Protein AF-A0AA39Q0H0-F1 (afdb_monomer_lite)

pLDDT: mean 86.19, std 15.98, range [40.66, 98.62]

Structure (mmCIF, N/CA/C/O backbone):
data_AF-A0AA39Q0H0-F1
#
_entry.id   AF-A0AA39Q0H0-F1
#
loop_
_atom_site.group_PDB
_atom_site.id
_atom_site.type_symbol
_atom_site.label_atom_id
_atom_site.label_alt_id
_atom_site.label_comp_id
_atom_site.label_asym_id
_atom_site.label_entity_id
_atom_site.label_seq_id
_atom_site.pdbx_PDB_ins_code
_atom_site.Cartn_x
_atom_site.Cartn_y
_atom_site.Cartn_z
_atom_site.occupancy
_atom_site.B_iso_or_equiv
_atom_site.auth_seq_id
_atom_site.auth_comp_id
_atom_site.auth_asym_id
_atom_site.auth_atom_id
_atom_site.pdbx_PDB_model_num
ATOM 1 N N . MET A 1 1 ? 16.533 -7.176 -14.828 1.00 62.22 1 MET A N 1
ATOM 2 C CA . MET A 1 1 ? 17.020 -6.666 -13.524 1.00 62.22 1 MET A CA 1
ATOM 3 C C . MET A 1 1 ? 16.232 -5.417 -13.156 1.00 62.22 1 MET A C 1
ATOM 5 O O . MET A 1 1 ? 15.773 -4.738 -14.069 1.00 62.22 1 MET A O 1
ATOM 9 N N . ALA A 1 2 ? 16.048 -5.159 -11.862 1.00 78.50 2 ALA A N 1
ATOM 10 C CA . ALA A 1 2 ? 15.460 -3.936 -11.305 1.00 78.50 2 ALA A CA 1
ATOM 11 C C . ALA A 1 2 ? 16.463 -3.295 -10.329 1.00 78.50 2 ALA A C 1
ATOM 13 O O . ALA A 1 2 ? 17.384 -3.982 -9.886 1.00 78.50 2 ALA A O 1
ATOM 14 N N . SER A 1 3 ? 16.274 -2.017 -9.999 1.00 83.56 3 SER A N 1
ATOM 15 C CA . SER A 1 3 ? 17.050 -1.292 -8.983 1.00 83.56 3 SER A CA 1
ATOM 16 C C . SER A 1 3 ? 16.144 -0.981 -7.787 1.00 83.56 3 SER A C 1
ATOM 18 O O . SER A 1 3 ? 15.563 0.097 -7.749 1.00 83.56 3 SER A O 1
ATOM 20 N N . PRO A 1 4 ? 15.948 -1.935 -6.859 1.00 84.12 4 PRO A N 1
ATOM 21 C CA . PRO A 1 4 ? 14.985 -1.803 -5.760 1.00 84.12 4 PRO A CA 1
ATOM 22 C C . PRO A 1 4 ? 15.381 -0.742 -4.723 1.00 84.12 4 PRO A C 1
ATOM 24 O O . PRO A 1 4 ? 14.547 -0.328 -3.927 1.00 84.12 4 PRO A O 1
ATOM 27 N N . ASP A 1 5 ? 16.638 -0.303 -4.748 1.00 88.12 5 ASP A N 1
ATOM 28 C CA . ASP A 1 5 ? 17.220 0.700 -3.861 1.00 88.12 5 ASP A CA 1
ATOM 29 C C . ASP A 1 5 ? 17.106 2.136 -4.403 1.00 88.12 5 ASP A C 1
ATOM 31 O O . ASP A 1 5 ? 17.548 3.081 -3.753 1.00 88.12 5 ASP A O 1
ATOM 35 N N . ILE A 1 6 ? 16.532 2.308 -5.598 1.00 89.12 6 ILE A N 1
ATOM 36 C CA . ILE A 1 6 ? 16.287 3.610 -6.217 1.00 89.12 6 ILE A CA 1
ATOM 37 C C . ILE A 1 6 ? 14.790 3.752 -6.441 1.00 89.12 6 ILE A C 1
ATOM 39 O O . ILE A 1 6 ? 14.167 2.954 -7.138 1.00 89.12 6 ILE A O 1
ATOM 43 N N . GLU A 1 7 ? 14.221 4.794 -5.853 1.00 91.06 7 GLU A N 1
ATOM 44 C CA . GLU A 1 7 ? 12.781 5.006 -5.825 1.00 91.06 7 GLU A CA 1
ATOM 45 C C . GLU A 1 7 ? 12.423 6.371 -6.411 1.00 91.06 7 GLU A C 1
ATOM 47 O O . GLU A 1 7 ? 13.227 7.305 -6.444 1.00 91.06 7 GLU A O 1
ATOM 52 N N . GLY A 1 8 ? 11.198 6.479 -6.913 1.00 91.62 8 GLY A N 1
ATOM 53 C CA . GLY A 1 8 ? 10.675 7.702 -7.495 1.00 91.62 8 GLY A CA 1
ATOM 54 C C . GLY A 1 8 ? 9.236 7.529 -7.951 1.00 91.62 8 GLY A C 1
ATOM 55 O O . GLY A 1 8 ? 8.644 6.458 -7.826 1.00 91.62 8 GLY A O 1
ATOM 56 N N . THR A 1 9 ? 8.673 8.599 -8.496 1.00 91.81 9 THR A N 1
ATOM 57 C CA . THR A 1 9 ? 7.249 8.659 -8.831 1.00 91.81 9 THR A CA 1
ATOM 58 C C . THR A 1 9 ? 7.046 8.529 -10.334 1.00 91.81 9 THR A C 1
ATOM 60 O O . THR A 1 9 ? 7.729 9.180 -11.126 1.00 91.81 9 THR A O 1
ATOM 63 N N . GLY A 1 10 ? 6.075 7.709 -10.733 1.00 91.75 10 GLY A N 1
ATOM 64 C CA . GLY A 1 10 ? 5.564 7.725 -12.100 1.00 91.75 10 GLY A CA 1
ATOM 65 C C . GLY A 1 10 ? 4.790 9.017 -12.366 1.00 91.75 10 GLY A C 1
ATOM 66 O O . GLY A 1 10 ? 3.953 9.408 -11.560 1.00 91.75 10 GLY A O 1
ATOM 67 N N . GLY A 1 11 ? 5.069 9.687 -13.480 1.00 94.56 11 GLY A N 1
ATOM 68 C CA . GLY A 1 11 ? 4.439 10.953 -13.843 1.00 94.56 11 GLY A CA 1
ATOM 69 C C . GLY A 1 11 ? 2.995 10.763 -14.296 1.00 94.56 11 GLY A C 1
ATOM 70 O O . GLY A 1 11 ? 2.060 11.181 -13.619 1.00 94.56 11 GLY A O 1
ATOM 71 N N . PHE A 1 12 ? 2.802 10.142 -15.457 1.00 94.44 12 PHE A N 1
ATOM 72 C CA . PHE A 1 12 ? 1.475 9.954 -16.040 1.00 94.44 12 PHE A CA 1
ATOM 73 C C . PHE A 1 12 ? 1.414 8.711 -16.925 1.00 94.44 12 PHE A C 1
ATOM 75 O O . PHE A 1 12 ? 2.426 8.228 -17.435 1.00 94.44 12 PHE A O 1
ATOM 82 N N . PHE A 1 13 ? 0.200 8.196 -17.108 1.00 93.94 13 PHE A N 1
ATOM 83 C CA . PHE A 1 13 ? -0.061 7.061 -17.981 1.00 93.94 13 PHE A CA 1
ATOM 84 C C . PHE A 1 13 ? -0.512 7.515 -19.370 1.00 93.94 13 PHE A C 1
ATOM 86 O O . PHE A 1 13 ? -1.239 8.496 -19.516 1.00 93.94 13 PHE A O 1
ATOM 93 N N . MET A 1 14 ? -0.122 6.760 -20.392 1.00 94.00 14 MET A N 1
ATOM 94 C CA . MET A 1 14 ? -0.534 6.960 -21.780 1.00 94.00 14 MET A CA 1
ATOM 95 C C . MET A 1 14 ? -0.906 5.626 -22.416 1.00 94.00 14 MET A C 1
ATOM 97 O O . MET A 1 14 ? -0.287 4.602 -22.135 1.00 94.00 14 MET A O 1
ATOM 101 N N . THR A 1 15 ? -1.863 5.625 -23.336 1.00 92.38 15 THR A N 1
ATOM 102 C CA . THR A 1 15 ? -2.096 4.470 -24.205 1.00 92.38 15 THR A CA 1
ATOM 103 C C . THR A 1 15 ? -1.281 4.613 -25.482 1.00 92.38 15 THR A C 1
ATOM 105 O O . THR A 1 15 ? -1.158 5.692 -26.064 1.00 92.38 15 THR A O 1
ATOM 108 N N . LYS A 1 16 ? -0.707 3.505 -25.949 1.00 83.88 16 LYS A N 1
ATOM 109 C CA . LYS A 1 16 ? -0.137 3.462 -27.294 1.00 83.88 16 LYS A CA 1
ATOM 110 C C . LYS A 1 16 ? -1.314 3.434 -28.272 1.00 83.88 16 LYS A C 1
ATOM 112 O O . LYS A 1 16 ? -1.981 2.409 -28.346 1.00 83.88 16 LYS A O 1
ATOM 117 N N . GLY A 1 17 ? -1.573 4.556 -28.947 1.00 87.25 17 GLY A N 1
ATOM 118 C CA . GLY A 1 17 ? -2.726 4.752 -29.838 1.00 87.25 17 GLY A CA 1
ATOM 119 C C . GLY A 1 17 ? -2.894 3.697 -30.946 1.00 87.25 17 GLY A C 1
ATOM 120 O O . GLY A 1 17 ? -2.042 2.827 -31.146 1.00 87.25 17 GLY A O 1
ATOM 121 N N . GLY A 1 18 ? -4.006 3.793 -31.681 1.00 85.81 18 GLY A N 1
ATOM 122 C CA . GLY A 1 18 ? -4.488 2.737 -32.583 1.00 85.81 18 GLY A CA 1
ATOM 123 C C . GLY A 1 18 ? -5.196 1.618 -31.809 1.00 85.81 18 GLY A C 1
ATOM 124 O O . GLY A 1 18 ? -5.692 1.849 -30.710 1.00 85.81 18 GLY A O 1
ATOM 125 N N . ASP A 1 19 ? -5.186 0.392 -32.335 1.00 87.69 19 ASP A N 1
ATOM 126 C CA . ASP A 1 19 ? -5.847 -0.771 -31.704 1.00 87.69 19 ASP A CA 1
ATOM 127 C C . ASP A 1 19 ? -5.040 -1.397 -30.547 1.00 87.69 19 ASP A C 1
ATOM 129 O O . ASP A 1 19 ? -5.367 -2.463 -30.014 1.00 87.69 19 ASP A O 1
ATOM 133 N N . SER A 1 20 ? -3.932 -0.766 -30.156 1.00 84.19 20 SER A N 1
ATOM 134 C CA . SER A 1 20 ? -3.027 -1.291 -29.142 1.00 84.19 20 SER A CA 1
ATOM 135 C C . SER A 1 20 ? -3.576 -1.067 -27.731 1.00 84.19 20 SER A C 1
ATOM 137 O O . SER A 1 20 ? -3.721 0.055 -27.261 1.00 84.19 20 SER A O 1
ATOM 139 N N . LYS A 1 21 ? -3.740 -2.158 -26.977 1.00 86.88 21 LYS A N 1
ATOM 140 C CA . LYS A 1 21 ? -4.114 -2.127 -25.550 1.00 86.88 21 LYS A CA 1
ATOM 141 C C . LYS A 1 21 ? -2.931 -1.857 -24.604 1.00 86.88 21 LYS A C 1
ATOM 143 O O . LYS A 1 21 ? -3.030 -2.110 -23.407 1.00 86.88 21 LYS A O 1
ATOM 148 N N . LYS A 1 22 ? -1.779 -1.416 -25.124 1.00 88.69 22 LYS A N 1
ATOM 149 C CA . LYS A 1 22 ? -0.573 -1.188 -24.311 1.00 88.69 22 LYS A CA 1
ATOM 150 C C . LYS A 1 22 ? -0.677 0.128 -23.540 1.00 88.69 22 LYS A C 1
ATOM 152 O O . LYS A 1 22 ? -0.836 1.186 -24.148 1.00 88.69 22 LYS A O 1
ATOM 157 N N . LEU A 1 23 ? -0.512 0.034 -22.223 1.00 93.25 23 LEU A N 1
ATOM 158 C CA . LEU A 1 23 ? -0.368 1.159 -21.305 1.00 93.25 23 LEU A CA 1
ATOM 159 C C . LEU A 1 23 ? 1.122 1.461 -21.095 1.00 93.25 23 LEU A C 1
ATOM 161 O O . LEU A 1 23 ? 1.924 0.546 -20.907 1.00 93.25 23 LEU A O 1
ATOM 165 N N . LEU A 1 24 ? 1.487 2.735 -21.148 1.00 94.19 24 LEU A N 1
ATOM 166 C CA . LEU A 1 24 ? 2.822 3.255 -20.884 1.00 94.19 24 LEU A CA 1
ATOM 167 C C . LEU A 1 24 ? 2.758 4.142 -19.643 1.00 94.19 24 LEU A C 1
ATOM 169 O O . LEU A 1 24 ? 1.784 4.868 -19.465 1.00 94.19 24 LEU A O 1
ATOM 173 N N . LEU A 1 25 ? 3.793 4.081 -18.812 1.00 95.12 25 LEU A N 1
ATOM 174 C CA . LEU A 1 25 ? 4.002 4.978 -17.681 1.00 95.12 25 LEU A CA 1
ATOM 175 C C . LEU A 1 25 ? 5.229 5.835 -17.979 1.00 95.12 25 LEU A C 1
ATOM 177 O O . LEU A 1 25 ? 6.307 5.287 -18.214 1.00 95.12 25 LEU A O 1
ATOM 181 N N . ASP A 1 26 ? 5.061 7.152 -17.959 1.00 94.94 26 ASP A N 1
ATOM 182 C CA . ASP A 1 26 ? 6.183 8.082 -17.979 1.00 94.94 26 ASP A CA 1
ATOM 183 C C . ASP A 1 26 ? 6.809 8.172 -16.582 1.00 94.94 26 ASP A C 1
ATOM 185 O O . ASP A 1 26 ? 6.106 8.225 -15.572 1.00 94.94 26 ASP A O 1
ATOM 189 N N . THR A 1 27 ? 8.135 8.148 -16.507 1.00 94.19 27 THR A N 1
ATOM 190 C CA . THR A 1 27 ? 8.885 8.314 -15.258 1.00 94.19 27 THR A CA 1
ATOM 191 C C . THR A 1 27 ? 10.233 8.953 -15.555 1.00 94.19 27 THR A C 1
ATOM 193 O O . THR A 1 27 ? 10.767 8.847 -16.664 1.00 94.19 27 THR A O 1
ATOM 196 N N . ALA A 1 28 ? 10.815 9.611 -14.558 1.00 92.31 28 ALA A N 1
ATOM 197 C CA . ALA A 1 28 ? 12.121 10.220 -14.712 1.00 92.31 28 ALA A CA 1
ATOM 198 C C . ALA A 1 28 ? 13.200 9.150 -14.938 1.00 92.31 28 ALA A C 1
ATOM 200 O O . ALA A 1 28 ? 13.318 8.181 -14.189 1.00 92.31 28 ALA A O 1
ATOM 201 N N . ARG A 1 29 ? 14.064 9.365 -15.940 1.00 91.31 29 ARG A N 1
ATOM 202 C CA . ARG A 1 29 ? 15.142 8.423 -16.284 1.00 91.31 29 ARG A CA 1
ATOM 203 C C . ARG A 1 29 ? 15.992 8.028 -15.080 1.00 91.31 29 ARG A C 1
ATOM 205 O O . ARG A 1 29 ? 16.337 6.861 -14.964 1.00 91.31 29 ARG A O 1
ATOM 212 N N . HIS A 1 30 ? 16.362 8.981 -14.225 1.00 89.62 30 HIS A N 1
ATOM 213 C CA . HIS A 1 30 ? 17.273 8.731 -13.103 1.00 89.62 30 HIS A CA 1
ATOM 214 C C . HIS A 1 30 ? 16.688 7.785 -12.044 1.00 89.62 30 HIS A C 1
ATOM 216 O O . HIS A 1 30 ? 17.456 7.185 -11.304 1.00 89.62 30 HIS A O 1
ATOM 222 N N . VAL A 1 31 ? 15.361 7.610 -12.012 1.00 88.62 31 VAL A N 1
ATOM 223 C CA . VAL A 1 31 ? 14.685 6.637 -11.139 1.00 88.62 31 VAL A CA 1
ATOM 224 C C . VAL A 1 31 ? 14.968 5.204 -11.596 1.00 88.62 31 VAL A C 1
ATOM 226 O O . VAL A 1 31 ? 15.058 4.298 -10.780 1.00 88.62 31 VAL A O 1
ATOM 229 N N . VAL A 1 32 ? 15.148 4.985 -12.902 1.00 89.75 32 VAL A N 1
ATOM 230 C CA . VAL A 1 32 ? 15.348 3.640 -13.472 1.00 89.75 32 VAL A CA 1
ATOM 231 C C . VAL A 1 32 ? 16.791 3.390 -13.915 1.00 89.75 32 VAL A C 1
ATOM 233 O O . VAL A 1 32 ? 17.279 2.264 -13.897 1.00 89.75 32 VAL A O 1
ATOM 236 N N . PHE A 1 33 ? 17.489 4.449 -14.307 1.00 90.00 33 PHE A N 1
ATOM 237 C CA . PHE A 1 33 ? 18.881 4.446 -14.730 1.00 90.00 33 PHE A CA 1
ATOM 238 C C . PHE A 1 33 ? 19.641 5.530 -13.955 1.00 90.00 33 PHE A C 1
ATOM 240 O O . PHE A 1 33 ? 19.813 6.647 -14.471 1.00 90.00 33 PHE A O 1
ATOM 247 N N . PRO A 1 34 ? 20.082 5.215 -12.727 1.00 85.06 34 PRO A N 1
ATOM 248 C CA . PRO A 1 34 ? 20.785 6.149 -11.856 1.00 85.06 34 PRO A CA 1
ATOM 249 C C . PRO A 1 34 ? 22.048 6.689 -12.523 1.00 85.06 34 PRO A C 1
ATOM 251 O O . PRO A 1 34 ? 22.751 5.970 -13.238 1.00 85.06 34 PRO A O 1
ATOM 254 N N . THR A 1 35 ? 22.329 7.972 -12.309 1.00 80.75 35 THR A N 1
ATOM 255 C CA . THR A 1 35 ? 23.427 8.689 -12.977 1.00 80.75 35 THR A CA 1
ATOM 256 C C . THR A 1 35 ? 24.815 8.212 -12.553 1.00 80.75 35 THR A C 1
ATOM 258 O O . THR A 1 35 ? 25.775 8.403 -13.290 1.00 80.75 35 THR A O 1
ATOM 261 N N . ASP A 1 36 ? 24.920 7.597 -11.381 1.00 80.69 36 ASP A N 1
ATOM 262 C CA . ASP A 1 36 ? 26.139 7.058 -10.777 1.00 80.69 36 ASP A CA 1
ATOM 263 C C . ASP A 1 36 ? 26.363 5.565 -11.077 1.00 80.69 36 ASP A C 1
ATOM 265 O O . ASP A 1 36 ? 27.469 5.062 -10.889 1.00 80.69 36 ASP A O 1
ATOM 269 N N . LYS A 1 37 ? 25.345 4.853 -11.583 1.00 76.69 37 LYS A N 1
ATOM 270 C CA . LYS A 1 37 ? 25.384 3.392 -11.787 1.00 76.69 37 LYS A CA 1
ATOM 271 C C . LYS A 1 37 ? 25.567 2.947 -13.239 1.00 76.69 37 LYS A C 1
ATOM 273 O O . LYS A 1 37 ? 25.555 1.747 -13.514 1.00 76.69 37 LYS A O 1
ATOM 278 N N . GLY A 1 38 ? 25.742 3.865 -14.189 1.00 75.06 38 GLY A N 1
ATOM 279 C CA . GLY A 1 38 ? 25.972 3.473 -15.578 1.00 75.06 38 GLY A CA 1
ATOM 280 C C . GLY A 1 38 ? 26.107 4.621 -16.572 1.00 75.06 38 GLY A C 1
ATOM 281 O O . GLY A 1 38 ? 25.893 5.787 -16.239 1.00 75.06 38 GLY A O 1
ATOM 282 N N . PRO A 1 39 ? 26.459 4.302 -17.829 1.00 79.69 39 PRO A N 1
ATOM 283 C CA . PRO A 1 39 ? 26.613 5.306 -18.865 1.00 79.69 39 PRO A CA 1
ATOM 284 C C . PRO A 1 39 ? 25.259 5.935 -19.221 1.00 79.69 39 PRO A C 1
ATOM 286 O O . PRO A 1 39 ? 24.240 5.253 -19.370 1.00 79.69 39 PRO A O 1
ATOM 289 N N . ASN A 1 40 ? 25.259 7.251 -19.436 1.00 86.19 40 ASN A N 1
ATOM 290 C CA . ASN A 1 40 ? 24.098 8.003 -19.910 1.00 86.19 40 ASN A CA 1
ATOM 291 C C . ASN A 1 40 ? 23.880 7.786 -21.416 1.00 86.19 40 ASN A C 1
ATOM 293 O O . ASN A 1 40 ? 24.083 8.664 -22.251 1.00 86.19 40 ASN A O 1
ATOM 297 N N . THR A 1 41 ? 23.508 6.560 -21.755 1.00 88.31 41 THR A N 1
ATOM 298 C CA . THR A 1 41 ? 23.187 6.135 -23.114 1.00 88.31 41 THR A CA 1
ATOM 299 C C . THR A 1 41 ? 21.680 5.986 -23.271 1.00 88.31 41 THR A C 1
ATOM 301 O O . THR A 1 41 ? 20.947 5.774 -22.297 1.00 88.31 41 THR A O 1
ATOM 304 N N . MET A 1 42 ? 21.209 6.148 -24.506 1.00 90.75 42 MET A N 1
ATOM 305 C CA . MET A 1 42 ? 19.825 5.857 -24.856 1.00 90.75 42 MET A CA 1
ATOM 306 C C . MET A 1 42 ? 19.549 4.368 -24.643 1.00 90.75 42 MET A C 1
ATOM 308 O O . MET A 1 42 ? 20.332 3.520 -25.070 1.00 90.75 42 MET A O 1
ATOM 312 N N . PHE A 1 43 ? 18.415 4.064 -24.023 1.00 91.81 43 PHE A N 1
ATOM 313 C CA . PHE A 1 43 ? 17.905 2.711 -23.878 1.00 91.81 43 PHE A CA 1
ATOM 314 C C . PHE A 1 43 ? 16.636 2.549 -24.713 1.00 91.81 43 PHE A C 1
ATOM 316 O O . PHE A 1 43 ? 15.712 3.355 -24.626 1.00 91.81 43 PHE A O 1
ATOM 323 N N . GLU A 1 44 ? 16.568 1.477 -25.492 1.00 93.31 44 GLU A N 1
ATOM 324 C CA . GLU A 1 44 ? 15.371 1.075 -26.225 1.00 93.31 44 GLU A CA 1
ATOM 325 C C . GLU A 1 44 ? 15.313 -0.449 -26.258 1.00 93.31 44 GLU A C 1
ATOM 327 O O . GLU A 1 44 ? 16.268 -1.103 -26.689 1.00 93.31 44 GLU A O 1
ATOM 332 N N . ARG A 1 45 ? 14.188 -1.023 -25.823 1.00 91.06 45 ARG A N 1
ATOM 333 C CA . ARG A 1 45 ? 13.973 -2.468 -25.910 1.00 91.06 45 ARG A CA 1
ATOM 334 C C . ARG A 1 45 ? 13.480 -2.819 -27.312 1.00 91.06 45 ARG A C 1
ATOM 336 O O . ARG A 1 45 ? 12.306 -2.635 -27.624 1.00 91.06 45 ARG A O 1
ATOM 343 N N . LYS A 1 46 ? 14.375 -3.357 -28.145 1.00 88.62 46 LYS A N 1
ATOM 344 C CA . LYS A 1 46 ? 14.097 -3.606 -29.575 1.00 88.62 46 LYS A CA 1
ATOM 345 C C . LYS A 1 46 ? 13.415 -4.943 -29.863 1.00 88.62 46 LYS A C 1
ATOM 347 O O . LYS A 1 46 ? 12.763 -5.082 -30.892 1.00 88.62 46 LYS A O 1
ATOM 352 N N . SER A 1 47 ? 13.567 -5.936 -28.989 1.00 87.88 47 SER A N 1
ATOM 353 C CA . SER A 1 47 ? 12.992 -7.271 -29.189 1.00 87.88 47 SER A CA 1
ATOM 354 C C . SER A 1 47 ? 12.567 -7.916 -27.878 1.00 87.88 47 SER A C 1
ATOM 356 O O . SER A 1 47 ? 12.993 -7.518 -26.790 1.00 87.88 47 SER A O 1
ATOM 358 N N . GLU A 1 48 ? 11.737 -8.957 -27.978 1.00 84.62 48 GLU A N 1
ATOM 359 C CA . GLU A 1 48 ? 11.298 -9.674 -26.785 1.00 84.62 48 GLU A CA 1
ATOM 360 C C . GLU A 1 48 ? 12.401 -10.495 -26.118 1.00 84.62 48 GLU A C 1
ATOM 362 O O . GLU A 1 48 ? 12.385 -10.635 -24.895 1.00 84.62 48 GLU A O 1
ATOM 367 N N . SER A 1 49 ? 13.376 -10.947 -26.913 1.00 87.38 49 SER A N 1
ATOM 368 C CA . SER A 1 49 ? 14.554 -11.698 -26.473 1.00 87.38 49 SER A CA 1
ATOM 369 C C . SER A 1 49 ? 15.545 -10.873 -25.649 1.00 87.38 49 SER A C 1
ATOM 371 O O . SER A 1 49 ? 16.387 -11.449 -24.964 1.00 87.38 49 SER A O 1
ATOM 373 N N . GLN A 1 50 ? 15.463 -9.538 -25.688 1.00 87.81 50 GLN A N 1
ATOM 374 C CA . GLN A 1 50 ? 16.321 -8.688 -24.867 1.00 87.81 50 GLN A CA 1
ATOM 375 C C . GLN A 1 50 ? 15.900 -8.729 -23.389 1.00 87.81 50 GLN A C 1
ATOM 377 O O . GLN A 1 50 ? 14.698 -8.641 -23.092 1.00 87.81 50 GLN A O 1
ATOM 382 N N . PRO A 1 51 ? 16.871 -8.793 -22.453 1.00 87.06 51 PRO A N 1
ATOM 383 C CA . PRO A 1 51 ? 16.601 -8.706 -21.025 1.00 87.06 51 PRO A CA 1
ATOM 384 C C . PRO A 1 51 ? 15.773 -7.470 -20.669 1.00 87.06 51 PRO A C 1
ATOM 386 O O . PRO A 1 51 ? 15.994 -6.373 -21.184 1.00 87.06 51 PRO A O 1
ATOM 389 N N . ARG A 1 52 ? 14.816 -7.644 -19.755 1.00 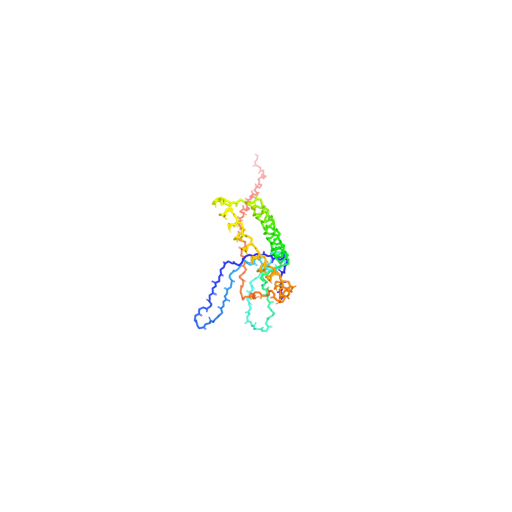91.94 52 ARG A N 1
ATOM 390 C CA . ARG A 1 52 ? 13.963 -6.549 -19.282 1.00 91.94 52 ARG A CA 1
ATOM 391 C C . ARG A 1 52 ? 14.663 -5.750 -18.183 1.00 91.94 52 ARG A C 1
ATOM 393 O O . ARG A 1 52 ? 15.241 -6.324 -17.251 1.00 91.94 52 ARG A O 1
ATOM 400 N N . VAL A 1 53 ? 14.540 -4.428 -18.273 1.00 92.62 53 VAL A N 1
ATOM 401 C CA . VAL A 1 53 ? 14.762 -3.509 -17.152 1.00 92.62 53 VAL A CA 1
ATOM 402 C C . VAL A 1 53 ? 13.410 -3.325 -16.479 1.00 92.62 53 VAL A C 1
ATOM 404 O O . VAL A 1 53 ? 12.537 -2.654 -17.028 1.00 92.62 53 VAL A O 1
ATOM 407 N N . ASN A 1 54 ? 13.205 -4.018 -15.363 1.00 94.12 54 ASN A N 1
ATOM 408 C CA . ASN A 1 54 ? 11.927 -4.023 -14.662 1.00 94.12 54 ASN A CA 1
ATOM 409 C C . ASN A 1 54 ? 11.812 -2.772 -13.789 1.00 94.12 54 ASN A C 1
ATOM 411 O O . ASN A 1 54 ? 12.786 -2.363 -13.161 1.00 94.12 54 ASN A O 1
ATOM 415 N N . VAL A 1 55 ? 10.606 -2.220 -13.726 1.00 93.31 55 VAL A N 1
ATOM 416 C CA . VAL A 1 55 ? 10.225 -1.159 -12.792 1.00 93.31 55 VAL A CA 1
ATOM 417 C C . VAL A 1 55 ? 9.358 -1.802 -11.720 1.00 93.31 55 VAL A C 1
ATOM 419 O O . VAL A 1 55 ? 8.405 -2.516 -12.046 1.00 93.31 55 VAL A O 1
ATOM 422 N N . LEU A 1 56 ? 9.715 -1.587 -10.457 1.00 94.38 56 LEU A N 1
ATOM 423 C CA . LEU A 1 56 ? 8.970 -2.111 -9.316 1.00 94.38 56 LEU A CA 1
ATOM 424 C C . LEU A 1 56 ? 7.935 -1.081 -8.858 1.00 94.38 56 LEU A C 1
ATOM 426 O O . LEU A 1 56 ? 8.198 0.116 -8.898 1.00 94.38 56 LEU A O 1
ATOM 430 N N . LEU A 1 57 ? 6.763 -1.553 -8.436 1.00 92.62 57 LEU A N 1
ATOM 431 C CA . LEU A 1 57 ? 5.731 -0.730 -7.804 1.00 92.62 57 LEU A CA 1
ATOM 432 C C . LEU A 1 57 ? 6.199 -0.210 -6.440 1.00 92.62 57 LEU A C 1
ATOM 434 O O . LEU A 1 57 ? 5.905 0.922 -6.079 1.00 92.62 57 LEU A O 1
ATOM 438 N N . LEU A 1 58 ? 6.919 -1.053 -5.700 1.00 91.31 58 LEU A N 1
ATOM 439 C CA . LEU A 1 58 ? 7.510 -0.745 -4.404 1.00 91.31 58 LEU A CA 1
ATOM 440 C C . LEU A 1 58 ? 8.974 -1.181 -4.448 1.00 91.31 58 LEU A C 1
ATOM 442 O O . LEU A 1 58 ? 9.258 -2.349 -4.737 1.00 91.31 58 LEU A O 1
ATOM 446 N N . GLY A 1 59 ? 9.883 -0.239 -4.199 1.00 91.00 59 GLY A N 1
ATOM 447 C CA . GLY A 1 59 ? 11.261 -0.556 -3.840 1.00 91.00 59 GLY A CA 1
ATOM 448 C C . GLY A 1 59 ? 11.349 -1.058 -2.397 1.00 91.00 59 GLY A C 1
ATOM 449 O O . GLY A 1 59 ? 10.332 -1.207 -1.710 1.00 91.00 59 GLY A O 1
ATOM 450 N N . ASP A 1 60 ? 12.564 -1.348 -1.940 1.00 92.44 60 ASP A 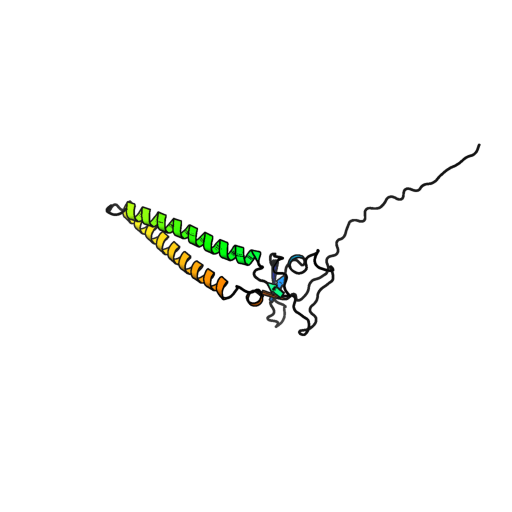N 1
ATOM 451 C CA . ASP A 1 60 ? 12.781 -1.929 -0.611 1.00 92.44 60 ASP A CA 1
ATOM 452 C C . ASP A 1 60 ? 12.335 -0.978 0.509 1.00 92.44 60 ASP A C 1
ATOM 454 O O . ASP A 1 60 ? 11.703 -1.409 1.477 1.00 92.44 60 ASP A O 1
ATOM 458 N N . THR A 1 61 ? 12.612 0.318 0.358 1.00 93.44 61 THR A N 1
ATOM 459 C CA . THR A 1 61 ? 12.251 1.343 1.344 1.00 93.44 61 THR A CA 1
ATOM 460 C C . THR A 1 61 ? 10.746 1.580 1.326 1.00 93.44 61 THR A C 1
ATOM 462 O O . THR A 1 61 ? 10.088 1.434 2.357 1.00 93.44 61 THR A O 1
ATOM 465 N N . SER A 1 62 ? 10.176 1.832 0.146 1.00 92.62 62 SER A N 1
ATOM 466 C CA . SER A 1 62 ? 8.741 2.055 -0.049 1.00 92.62 62 SER A CA 1
ATOM 467 C C . SER A 1 62 ? 7.888 0.883 0.451 1.00 92.62 62 SER A C 1
ATOM 469 O O . SER A 1 62 ? 6.817 1.095 1.021 1.00 92.62 62 SER A O 1
ATOM 471 N N . TYR A 1 63 ? 8.347 -0.363 0.284 1.00 94.56 63 TYR A N 1
ATOM 472 C CA . TYR A 1 63 ? 7.651 -1.537 0.815 1.00 94.56 63 TYR A CA 1
ATOM 473 C C . TYR A 1 63 ? 7.582 -1.516 2.350 1.00 94.56 63 TYR A C 1
ATOM 475 O O . TYR A 1 63 ? 6.507 -1.695 2.931 1.00 94.56 63 TYR A O 1
ATOM 483 N N . GLN A 1 64 ? 8.708 -1.252 3.019 1.00 95.50 64 GLN A N 1
ATOM 484 C CA . GLN A 1 64 ? 8.752 -1.181 4.482 1.00 95.50 64 GLN A CA 1
ATOM 485 C C . GLN A 1 64 ? 7.946 0.006 5.018 1.00 95.50 64 GLN A C 1
ATOM 487 O O . GLN A 1 64 ? 7.211 -0.135 5.999 1.00 95.50 64 GLN A O 1
ATOM 492 N N . GLU A 1 65 ? 8.030 1.160 4.357 1.00 95.81 65 GLU A N 1
ATOM 493 C CA . GLU A 1 65 ? 7.261 2.354 4.708 1.00 95.81 65 GLU A CA 1
ATOM 494 C C . GLU A 1 65 ? 5.753 2.127 4.569 1.00 95.81 65 GLU A C 1
ATOM 496 O O . GLU A 1 65 ? 4.991 2.528 5.454 1.00 95.81 65 GLU A O 1
ATOM 501 N N . LEU A 1 66 ? 5.308 1.422 3.523 1.00 96.25 66 LEU A N 1
ATOM 502 C CA . LEU A 1 66 ? 3.904 1.050 3.353 1.00 96.25 66 LEU A CA 1
ATOM 503 C C . LEU A 1 66 ? 3.413 0.180 4.518 1.00 96.25 66 LEU A C 1
ATOM 505 O O . LEU A 1 66 ? 2.405 0.507 5.151 1.00 96.25 66 LEU A O 1
ATOM 509 N N . LEU A 1 67 ? 4.136 -0.895 4.850 1.00 97.50 67 LEU A N 1
ATOM 510 C CA . LEU A 1 67 ? 3.779 -1.774 5.970 1.00 97.50 67 LEU A CA 1
ATOM 511 C C . LEU A 1 67 ? 3.764 -1.018 7.308 1.00 97.50 67 LEU A C 1
ATOM 513 O O . LEU A 1 67 ? 2.845 -1.189 8.120 1.00 97.50 67 LEU A O 1
ATOM 517 N N . ALA A 1 68 ? 4.753 -0.153 7.540 1.00 98.06 68 ALA A N 1
ATOM 518 C CA . ALA A 1 68 ? 4.833 0.681 8.735 1.00 98.06 68 ALA A CA 1
ATOM 519 C C . ALA A 1 68 ? 3.673 1.687 8.818 1.00 98.06 68 ALA A C 1
ATOM 521 O O . ALA A 1 68 ? 3.097 1.877 9.895 1.00 98.06 68 ALA A O 1
ATOM 522 N N . SER A 1 69 ? 3.293 2.292 7.692 1.00 98.19 69 SER A N 1
ATOM 523 C CA . SER A 1 69 ? 2.167 3.221 7.590 1.00 98.19 69 SER A CA 1
ATOM 524 C C . SER A 1 69 ? 0.844 2.534 7.935 1.00 98.19 69 SER A C 1
ATOM 526 O O . SER A 1 69 ? 0.096 3.026 8.787 1.00 98.19 69 SER A O 1
ATOM 528 N N . ILE A 1 70 ? 0.594 1.339 7.383 1.00 98.31 70 ILE A N 1
ATOM 529 C CA . ILE A 1 70 ? -0.617 0.557 7.676 1.00 98.31 70 ILE A CA 1
ATOM 530 C C . ILE A 1 70 ? -0.693 0.212 9.171 1.00 98.31 70 ILE A C 1
ATOM 532 O O . ILE A 1 70 ? -1.697 0.508 9.826 1.00 98.31 70 ILE A O 1
ATOM 536 N N . ARG A 1 71 ? 0.389 -0.332 9.749 1.00 98.38 71 ARG A N 1
ATOM 537 C CA . ARG A 1 71 ? 0.469 -0.640 11.192 1.00 98.38 71 ARG A CA 1
ATOM 538 C C . ARG A 1 71 ? 0.234 0.600 12.055 1.00 98.38 71 ARG A C 1
ATOM 540 O O . ARG A 1 71 ? -0.482 0.538 13.055 1.00 98.38 71 ARG A O 1
ATOM 547 N N . THR A 1 72 ? 0.815 1.735 11.671 1.00 98.50 72 THR A N 1
ATOM 548 C CA . THR A 1 72 ? 0.636 3.010 12.378 1.00 98.50 72 THR A CA 1
ATOM 549 C C . THR A 1 72 ? -0.819 3.463 12.340 1.00 98.50 72 THR A C 1
ATOM 551 O O . THR A 1 72 ? -1.353 3.896 13.364 1.00 98.50 72 THR A O 1
ATOM 554 N N . ARG A 1 73 ? -1.494 3.333 11.192 1.00 98.31 73 ARG A N 1
ATOM 555 C CA . ARG A 1 73 ? -2.908 3.694 11.069 1.00 98.31 73 ARG A CA 1
ATOM 556 C C . ARG A 1 73 ? -3.806 2.792 11.914 1.00 98.31 73 ARG A C 1
ATOM 558 O O . ARG A 1 73 ? -4.673 3.328 12.600 1.00 98.31 73 ARG A O 1
ATOM 565 N N . ILE A 1 74 ? -3.561 1.480 11.924 1.00 98.56 74 ILE A N 1
ATOM 566 C CA . ILE A 1 74 ? -4.279 0.521 12.782 1.00 98.56 74 ILE A CA 1
ATOM 567 C C . ILE A 1 74 ? -4.149 0.915 14.258 1.00 98.56 74 ILE A C 1
ATOM 569 O O . ILE A 1 74 ? -5.156 1.044 14.946 1.00 98.56 74 ILE A O 1
ATOM 573 N N . ARG A 1 75 ? -2.929 1.202 14.736 1.00 98.31 75 ARG A N 1
ATOM 574 C CA . ARG A 1 75 ? -2.702 1.635 16.129 1.00 98.31 75 ARG A CA 1
ATOM 575 C C . ARG A 1 75 ? -3.475 2.904 16.483 1.00 98.31 75 ARG A C 1
ATOM 577 O O . ARG A 1 75 ? -4.094 2.969 17.537 1.00 98.31 75 ARG A O 1
ATOM 584 N N . ARG A 1 76 ? -3.466 3.906 15.597 1.00 98.06 76 ARG A N 1
ATOM 585 C CA . ARG A 1 76 ? -4.219 5.155 15.806 1.00 98.06 76 ARG A CA 1
ATOM 586 C C . ARG A 1 76 ? -5.725 4.915 15.887 1.00 98.06 76 ARG A C 1
ATOM 588 O O . ARG A 1 76 ? -6.386 5.561 16.686 1.00 98.06 76 ARG A O 1
ATOM 595 N N . LEU A 1 77 ? -6.257 4.008 15.069 1.00 98.25 77 LEU A N 1
ATOM 596 C CA . LEU A 1 77 ? -7.669 3.628 15.130 1.00 98.25 77 LEU A CA 1
ATOM 597 C C . LEU A 1 77 ? -7.996 2.882 16.428 1.00 98.25 77 LEU A C 1
ATOM 599 O O . LEU A 1 77 ? -9.036 3.153 17.009 1.00 98.25 77 LEU A O 1
ATOM 603 N N . GLY A 1 78 ? -7.094 2.030 16.927 1.00 98.06 78 GLY A N 1
ATOM 604 C CA . GLY A 1 78 ? -7.258 1.381 18.234 1.00 98.06 78 GLY A CA 1
ATOM 605 C C . GLY A 1 78 ? -7.394 2.386 19.383 1.00 98.06 78 GLY A C 1
ATOM 606 O O . GLY A 1 78 ? -8.283 2.250 20.211 1.00 98.06 78 GLY A O 1
ATOM 607 N N . ILE A 1 79 ? -6.591 3.457 19.376 1.00 97.69 79 ILE A N 1
ATOM 608 C CA . ILE A 1 79 ? -6.704 4.545 20.366 1.00 97.69 79 ILE A CA 1
ATOM 609 C C . ILE A 1 79 ? -8.068 5.249 20.279 1.00 97.69 79 ILE A C 1
ATOM 611 O O . ILE A 1 79 ? -8.633 5.611 21.308 1.00 97.69 79 ILE A O 1
ATOM 615 N N . ILE A 1 80 ? -8.599 5.447 19.065 1.00 95.00 80 ILE A N 1
ATOM 616 C CA . ILE A 1 80 ? -9.938 6.023 18.868 1.00 95.00 80 ILE A CA 1
ATOM 617 C C . ILE A 1 80 ? -10.997 5.091 19.461 1.00 95.00 80 ILE A C 1
ATOM 619 O O . ILE A 1 80 ? -11.812 5.550 20.249 1.00 95.00 80 ILE A O 1
ATOM 623 N N . VAL A 1 81 ? -10.940 3.790 19.159 1.00 97.50 81 VAL A N 1
ATOM 624 C CA . VAL A 1 81 ? -11.870 2.796 19.722 1.00 97.50 81 VAL A CA 1
ATOM 625 C C . VAL A 1 81 ? -11.855 2.839 21.251 1.00 97.50 81 VAL A C 1
ATOM 627 O O . VAL A 1 81 ? -12.900 3.019 21.866 1.00 97.50 81 VAL A O 1
ATOM 630 N N . GLU A 1 82 ? -10.675 2.772 21.873 1.00 97.12 82 GLU A N 1
ATOM 631 C CA . GLU A 1 82 ? -10.545 2.825 23.336 1.00 97.12 82 GLU A CA 1
ATOM 632 C C . GLU A 1 82 ? -11.107 4.122 23.942 1.00 97.12 82 GLU A C 1
ATOM 634 O O . GLU A 1 82 ? -11.662 4.115 25.047 1.00 97.12 82 GLU A O 1
ATOM 639 N N . HIS A 1 83 ? -10.935 5.250 23.248 1.00 95.69 83 HIS A N 1
ATOM 640 C CA . HIS A 1 83 ? -11.448 6.542 23.688 1.00 95.69 83 HIS A CA 1
ATOM 641 C C . HIS A 1 83 ? -12.977 6.590 23.635 1.00 95.69 83 HIS A C 1
ATOM 643 O O . HIS A 1 83 ? -13.610 6.918 24.640 1.00 95.69 83 HIS A O 1
ATOM 649 N N . GLU A 1 84 ? -13.559 6.221 22.498 1.00 94.50 84 GLU A N 1
ATOM 650 C CA . GLU A 1 84 ? -15.005 6.253 22.275 1.00 94.50 84 GLU A CA 1
ATOM 651 C C . GLU A 1 84 ? -15.737 5.247 23.170 1.00 94.50 84 GLU A C 1
ATOM 653 O O . GLU A 1 84 ? -16.743 5.582 23.793 1.00 94.50 84 GLU A O 1
ATOM 658 N N . GLU A 1 85 ? -15.184 4.047 23.366 1.00 94.00 85 GLU A N 1
ATOM 659 C CA . GLU A 1 85 ? -15.727 3.075 24.322 1.00 94.00 85 GLU A CA 1
ATOM 660 C C . GLU A 1 85 ? -15.744 3.619 25.757 1.00 94.00 85 GLU A C 1
ATOM 662 O O . GLU A 1 85 ? -16.671 3.352 26.528 1.00 94.00 85 GLU A O 1
ATOM 667 N N . ARG A 1 86 ? -14.727 4.401 26.147 1.00 92.88 86 ARG A N 1
ATOM 668 C CA . ARG A 1 86 ? -14.692 5.046 27.465 1.00 92.88 86 ARG A CA 1
ATOM 669 C C . ARG A 1 86 ? -15.754 6.136 27.581 1.00 92.88 86 ARG A C 1
ATOM 671 O O . ARG A 1 86 ? -16.368 6.249 28.642 1.00 92.88 86 ARG A O 1
ATOM 678 N N . LEU A 1 87 ? -15.971 6.921 26.525 1.00 88.38 87 LEU A N 1
ATOM 679 C CA . LEU A 1 87 ? -17.028 7.932 26.489 1.00 88.38 87 LEU A CA 1
ATOM 680 C C . LEU A 1 87 ? -18.414 7.287 26.582 1.00 88.38 87 LEU A C 1
ATOM 682 O O . LEU A 1 87 ? -19.221 7.707 27.412 1.00 88.38 87 LEU A O 1
ATOM 686 N N . ALA A 1 88 ? -18.654 6.216 25.822 1.00 88.44 88 ALA A N 1
ATOM 687 C CA . ALA A 1 88 ? -19.897 5.454 25.874 1.00 88.44 88 ALA A CA 1
ATOM 688 C C . ALA A 1 88 ? -20.172 4.916 27.289 1.00 88.44 88 ALA A C 1
ATOM 690 O O . ALA A 1 88 ? -21.255 5.143 27.833 1.00 88.44 88 ALA A O 1
ATOM 691 N N . LYS A 1 89 ? -19.163 4.310 27.934 1.00 89.88 89 LYS A N 1
ATOM 692 C CA . LYS A 1 89 ? -19.248 3.835 29.328 1.00 89.88 89 LYS A CA 1
ATOM 693 C C . LYS A 1 89 ? -19.522 4.960 30.325 1.00 89.88 89 LYS A C 1
ATOM 695 O O . LYS A 1 89 ? -20.334 4.800 31.225 1.00 89.88 89 LYS A O 1
ATOM 700 N N . ALA A 1 90 ? -18.882 6.119 30.175 1.00 87.31 90 ALA A N 1
ATOM 701 C CA . ALA A 1 90 ? -19.110 7.271 31.055 1.00 87.31 90 ALA A CA 1
ATOM 702 C C . ALA A 1 90 ? -20.514 7.888 30.898 1.00 87.31 90 ALA A C 1
ATOM 704 O O . ALA A 1 90 ? -20.998 8.610 31.784 1.00 87.31 90 ALA A O 1
ATOM 705 N N . ALA A 1 91 ? -21.159 7.632 29.762 1.00 85.88 91 ALA A N 1
ATOM 706 C CA . ALA A 1 91 ? -22.531 8.021 29.521 1.00 85.88 9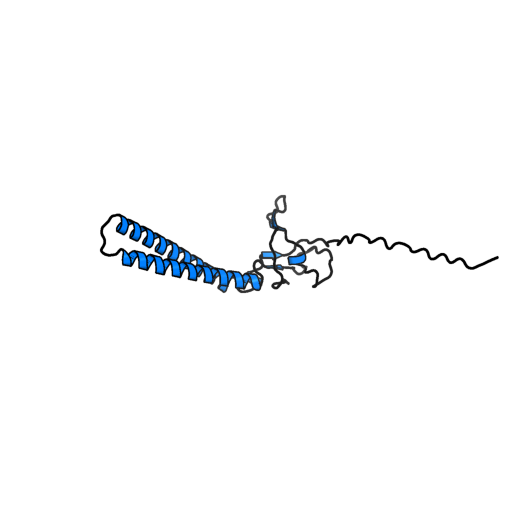1 ALA A CA 1
ATOM 707 C C . ALA A 1 91 ? -23.534 7.000 30.072 1.00 85.88 91 ALA A C 1
ATOM 709 O O . ALA A 1 91 ? -24.681 7.394 30.234 1.00 85.88 91 ALA A O 1
ATOM 710 N N . GLU A 1 92 ? -23.169 5.739 30.357 1.00 85.38 92 GLU A N 1
ATOM 711 C CA . GLU A 1 92 ? -24.076 4.680 30.849 1.00 85.38 92 GLU A CA 1
ATOM 712 C C . GLU A 1 92 ? -24.906 5.102 32.078 1.00 85.38 92 GLU A C 1
ATOM 714 O O . GLU A 1 92 ? -24.458 5.855 32.941 1.00 85.38 92 GLU A O 1
ATOM 719 N N . GLY A 1 93 ? -26.161 4.643 32.144 1.00 80.56 93 GLY A N 1
ATOM 720 C CA . GLY A 1 93 ? -27.095 4.954 33.237 1.00 80.56 93 GLY A CA 1
ATOM 721 C C . GLY A 1 93 ? -27.742 6.346 33.188 1.00 80.56 93 GLY A C 1
ATOM 722 O O . GLY A 1 93 ? -28.683 6.599 33.936 1.00 80.56 93 GLY A O 1
ATOM 723 N N . LYS A 1 94 ? -27.294 7.235 32.296 1.00 87.56 94 LYS A N 1
ATOM 724 C CA . LYS A 1 94 ? -27.944 8.524 32.015 1.00 87.56 94 LYS A CA 1
ATOM 725 C C . LYS A 1 94 ? -28.933 8.384 30.857 1.00 87.56 94 LYS A C 1
ATOM 727 O O . LYS A 1 94 ? -28.555 7.883 29.799 1.00 87.56 94 LYS A O 1
ATOM 732 N N . ASP A 1 95 ? -30.182 8.793 31.051 1.00 84.69 95 ASP A N 1
ATOM 733 C CA . ASP A 1 95 ? -31.240 8.679 30.028 1.00 84.69 95 ASP A CA 1
ATOM 734 C C . ASP A 1 95 ? -31.665 10.037 29.449 1.00 84.69 95 ASP A C 1
ATOM 736 O O . ASP A 1 95 ? -32.714 10.182 28.827 1.00 84.69 95 ASP A O 1
ATOM 740 N N . ASP A 1 96 ? -30.847 11.070 29.657 1.00 93.00 96 ASP A N 1
ATOM 741 C CA . ASP A 1 96 ? -31.045 12.335 28.967 1.00 93.00 96 ASP A CA 1
ATOM 742 C C . ASP A 1 96 ? -30.675 12.205 27.479 1.00 93.00 96 ASP A C 1
ATOM 744 O O . ASP A 1 96 ? -29.832 11.393 27.084 1.00 93.00 96 ASP A O 1
ATOM 748 N N . GLN A 1 97 ? -31.322 13.022 26.647 1.00 91.50 97 GLN A N 1
ATOM 749 C CA . GLN A 1 97 ? -31.150 12.996 25.195 1.00 91.50 97 GLN A CA 1
ATOM 750 C C . GLN A 1 97 ? -29.679 13.153 24.777 1.00 91.50 97 GLN A C 1
ATOM 752 O O . GLN A 1 97 ? -29.229 12.453 23.874 1.00 91.50 97 GLN A O 1
ATOM 757 N N . VAL A 1 98 ? -28.920 14.010 25.468 1.00 89.88 98 VAL A N 1
ATOM 758 C CA . VAL A 1 98 ? -27.506 14.269 25.160 1.00 89.88 98 VAL A CA 1
ATOM 759 C C . VAL A 1 98 ? -26.665 13.019 25.411 1.00 89.88 98 VAL A C 1
ATOM 761 O O . VAL A 1 98 ? -25.851 12.639 24.573 1.00 89.88 98 VAL A O 1
ATOM 764 N N . SER A 1 99 ? -26.889 12.331 26.531 1.00 89.12 99 SER A N 1
ATOM 765 C CA . SER A 1 99 ? -26.211 11.068 26.837 1.00 89.12 99 SER A CA 1
ATOM 766 C C . SER A 1 99 ? -26.554 9.958 25.841 1.00 89.12 99 SER A C 1
ATOM 768 O O . SER A 1 99 ? -25.688 9.144 25.520 1.00 89.12 99 SER A O 1
ATOM 770 N N . ARG A 1 100 ? -27.793 9.909 25.334 1.00 89.25 100 ARG A N 1
ATOM 771 C CA . ARG A 1 100 ? -28.191 8.942 24.298 1.00 89.25 100 ARG A CA 1
ATOM 772 C C . ARG A 1 100 ? -27.491 9.214 22.970 1.00 89.25 100 ARG A C 1
ATOM 774 O O . ARG A 1 100 ? -26.876 8.301 22.427 1.00 89.25 100 ARG A O 1
ATOM 781 N N . GLU A 1 101 ? -27.530 10.457 22.497 1.00 90.44 101 GLU A N 1
ATOM 782 C CA . GLU A 1 101 ? -26.854 10.878 21.264 1.00 90.44 101 GLU A CA 1
ATOM 783 C C . GLU A 1 101 ? -25.346 10.610 21.334 1.00 90.44 101 GLU A C 1
ATOM 785 O O . GLU A 1 101 ? -24.791 9.992 20.428 1.00 90.44 101 GLU A O 1
ATOM 790 N N . ALA A 1 102 ? -24.701 10.952 22.454 1.00 88.81 102 ALA A N 1
ATOM 791 C CA . ALA A 1 102 ? -23.275 10.708 22.657 1.00 88.81 102 ALA A CA 1
ATOM 792 C C . ALA A 1 102 ? -22.901 9.216 22.596 1.00 88.81 102 ALA A C 1
ATOM 794 O O . ALA A 1 102 ? -21.864 8.866 22.036 1.00 88.81 102 ALA A O 1
ATOM 795 N N . ARG A 1 103 ? -23.732 8.316 23.147 1.00 89.94 103 ARG A N 1
ATOM 796 C CA . ARG A 1 103 ? -23.499 6.863 23.037 1.00 89.94 103 ARG A CA 1
ATOM 797 C C . ARG A 1 103 ? -23.660 6.370 21.606 1.00 89.94 103 ARG A C 1
ATOM 799 O O . ARG A 1 103 ? -22.884 5.526 21.171 1.00 89.94 103 ARG A O 1
ATOM 806 N N . GLU A 1 104 ? -24.666 6.865 20.890 1.00 92.00 104 GLU A N 1
ATOM 807 C CA . GLU A 1 104 ? -24.883 6.496 19.493 1.00 92.00 104 GLU A CA 1
ATOM 808 C C . GLU A 1 104 ? -23.734 6.975 18.595 1.00 92.00 104 GLU A C 1
ATOM 810 O O . GLU A 1 104 ? -23.275 6.217 17.741 1.00 92.00 104 GLU A O 1
ATOM 815 N N . ASP A 1 105 ? -23.237 8.198 18.802 1.00 92.19 105 ASP A N 1
ATOM 816 C CA . ASP A 1 105 ? -22.061 8.730 18.105 1.00 92.19 105 ASP A CA 1
ATOM 817 C C . ASP A 1 105 ? -20.800 7.916 18.407 1.00 92.19 105 ASP A C 1
ATOM 819 O O . ASP A 1 105 ? -20.103 7.498 17.479 1.00 92.19 105 ASP A O 1
ATOM 823 N N . ALA A 1 106 ? -20.545 7.628 19.686 1.00 93.69 106 ALA A N 1
ATOM 824 C CA . ALA A 1 106 ? -19.412 6.809 20.101 1.00 93.69 106 ALA A CA 1
ATOM 825 C C . ALA A 1 106 ? -19.481 5.404 19.484 1.00 93.69 106 ALA A C 1
ATOM 827 O O . ALA A 1 106 ? -18.488 4.911 18.950 1.00 93.69 106 ALA A O 1
ATOM 828 N N . GLN A 1 107 ? -20.660 4.772 19.479 1.00 94.38 107 GLN A N 1
ATOM 829 C CA . GLN A 1 107 ? -20.841 3.455 18.869 1.00 94.38 107 GLN A CA 1
ATOM 830 C C . GLN A 1 107 ? -20.577 3.487 17.359 1.00 94.38 107 GLN A C 1
ATOM 832 O O . GLN A 1 107 ? -19.853 2.632 16.852 1.00 94.38 107 GLN A O 1
ATOM 837 N N . ARG A 1 108 ? -21.093 4.498 16.644 1.00 95.62 108 ARG A N 1
ATOM 838 C CA . ARG A 1 108 ? -20.805 4.682 15.211 1.00 95.62 108 ARG A CA 1
ATOM 839 C C . ARG A 1 108 ? -19.305 4.818 14.954 1.00 95.62 108 ARG A C 1
ATOM 841 O O . ARG A 1 108 ? -18.778 4.167 14.054 1.00 95.62 108 ARG A O 1
ATOM 848 N N . ALA A 1 109 ? -18.612 5.623 15.758 1.00 95.75 109 ALA A N 1
ATOM 849 C CA . ALA A 1 109 ? -17.173 5.823 15.630 1.00 95.75 109 ALA A CA 1
ATOM 850 C C . ALA A 1 109 ? -16.377 4.531 15.890 1.00 95.75 109 ALA A C 1
ATOM 852 O O . ALA A 1 109 ? -15.437 4.231 15.148 1.00 95.75 109 ALA A O 1
ATOM 853 N N . VAL A 1 110 ? -16.770 3.743 16.897 1.00 97.19 110 VAL A N 1
ATOM 854 C CA . VAL A 1 110 ? -16.184 2.424 17.189 1.00 97.19 110 VAL A CA 1
ATOM 855 C C . VAL A 1 110 ? -16.396 1.459 16.023 1.00 97.19 110 VAL A C 1
ATOM 857 O O . VAL A 1 110 ? -15.441 0.814 15.583 1.00 97.19 110 VAL A O 1
ATOM 860 N N . ASP A 1 111 ? -17.614 1.376 15.490 1.00 97.50 111 ASP A N 1
ATOM 861 C CA . ASP A 1 111 ? -17.953 0.471 14.390 1.00 97.50 111 ASP A CA 1
ATOM 862 C C . ASP A 1 111 ? -17.165 0.815 13.116 1.00 97.50 111 ASP A C 1
ATOM 864 O O . ASP A 1 111 ? -16.546 -0.063 12.501 1.00 97.50 111 ASP A O 1
ATOM 868 N N . ASP A 1 112 ? -17.105 2.099 12.752 1.00 97.31 112 ASP A N 1
ATOM 869 C CA . ASP A 1 112 ? -16.342 2.581 11.598 1.00 97.31 112 ASP A CA 1
ATOM 870 C C . ASP A 1 112 ? -14.832 2.355 11.768 1.00 97.31 112 ASP A C 1
ATOM 872 O O . ASP A 1 112 ? -14.138 1.937 10.826 1.00 97.31 112 ASP A O 1
ATOM 876 N N . ALA A 1 113 ? -14.303 2.590 12.973 1.00 98.00 113 ALA A N 1
ATOM 877 C CA . ALA A 1 113 ? -12.899 2.356 13.277 1.00 98.00 113 ALA A CA 1
ATOM 878 C C . ALA A 1 113 ? -12.547 0.865 13.196 1.00 98.00 113 ALA A C 1
ATOM 880 O O . ALA A 1 113 ? -11.573 0.512 12.528 1.00 98.00 113 ALA A O 1
ATOM 881 N N . ASN A 1 114 ? -13.359 -0.015 13.785 1.00 98.38 114 ASN A N 1
ATOM 882 C CA . ASN A 1 114 ? -13.165 -1.465 13.733 1.00 98.38 114 ASN A CA 1
ATOM 883 C C . ASN A 1 114 ? -13.270 -2.011 12.306 1.00 98.38 114 ASN A C 1
ATOM 885 O O . ASN A 1 114 ? -12.428 -2.808 11.882 1.00 98.38 114 ASN A O 1
ATOM 889 N N . LYS A 1 115 ? -14.234 -1.525 11.517 1.00 98.44 115 LYS A N 1
ATOM 890 C CA . LYS A 1 115 ? -14.342 -1.855 10.090 1.00 98.44 115 LYS A CA 1
ATOM 891 C C . LYS A 1 115 ? -13.079 -1.457 9.326 1.00 98.44 115 LYS A C 1
ATOM 893 O O . LYS A 1 115 ? -12.557 -2.241 8.530 1.00 98.44 115 LYS A O 1
ATOM 898 N N . THR A 1 116 ? -12.558 -0.260 9.592 1.00 98.31 116 THR A N 1
ATOM 899 C CA . THR A 1 116 ? -11.331 0.236 8.956 1.00 98.31 116 THR A CA 1
ATOM 900 C C . THR A 1 116 ? -10.102 -0.563 9.397 1.00 98.31 116 THR A C 1
ATOM 902 O O . THR A 1 116 ? -9.268 -0.901 8.558 1.00 98.31 116 THR A O 1
ATOM 905 N N . ILE A 1 117 ? -9.992 -0.922 10.681 1.00 98.62 117 ILE A N 1
ATOM 906 C CA . ILE A 1 117 ? -8.934 -1.804 11.199 1.00 98.62 117 ILE A CA 1
ATOM 907 C C . ILE A 1 117 ? -8.971 -3.155 10.482 1.00 98.62 117 ILE A C 1
ATOM 909 O O . ILE A 1 117 ? -7.928 -3.622 10.024 1.00 98.62 117 ILE A O 1
ATOM 913 N N . GLY A 1 118 ? -10.153 -3.762 10.342 1.00 98.50 118 GLY A N 1
ATOM 914 C CA . GLY A 1 118 ? -10.327 -5.029 9.632 1.00 98.50 118 GLY A CA 1
ATOM 915 C C . GLY A 1 118 ? -9.842 -4.955 8.183 1.00 98.50 118 GLY A C 1
ATOM 916 O O . GLY A 1 118 ? -9.022 -5.772 7.764 1.00 98.50 118 GLY A O 1
ATOM 917 N N . ALA A 1 119 ? -10.266 -3.927 7.441 1.00 98.62 119 ALA A N 1
ATOM 918 C CA . ALA A 1 119 ? -9.840 -3.715 6.057 1.00 98.62 119 ALA A CA 1
ATOM 919 C C . ALA A 1 119 ? -8.322 -3.489 5.929 1.00 98.62 119 ALA A C 1
ATOM 921 O O . ALA A 1 119 ? -7.677 -4.082 5.067 1.00 98.62 119 ALA A O 1
ATOM 922 N N . LEU A 1 120 ? -7.730 -2.673 6.808 1.00 98.56 120 LEU A N 1
ATOM 923 C CA . LEU A 1 120 ? -6.287 -2.420 6.815 1.00 98.56 120 LEU A CA 1
ATOM 924 C C . LEU A 1 120 ? -5.476 -3.658 7.200 1.00 98.56 120 LEU A C 1
ATOM 926 O O . LEU A 1 120 ? -4.387 -3.855 6.671 1.00 98.56 120 LEU A O 1
ATOM 930 N N . SER A 1 121 ? -5.998 -4.496 8.094 1.00 98.44 121 SER A N 1
ATOM 931 C CA . SER A 1 121 ? -5.340 -5.738 8.508 1.00 98.44 121 SER A CA 1
ATOM 932 C C . SER A 1 121 ? -5.348 -6.767 7.377 1.00 98.44 121 SER A C 1
ATOM 934 O O . SER A 1 121 ? -4.325 -7.396 7.117 1.00 98.44 121 SER A O 1
ATOM 936 N N . ALA A 1 122 ? -6.465 -6.882 6.651 1.00 98.25 122 ALA A N 1
ATOM 937 C CA . ALA A 1 122 ? -6.546 -7.703 5.446 1.00 98.25 122 ALA A CA 1
ATOM 938 C C . ALA A 1 122 ? -5.594 -7.190 4.352 1.00 98.25 122 ALA A C 1
ATOM 940 O O . ALA A 1 122 ? -4.837 -7.967 3.776 1.00 98.25 122 ALA A O 1
ATOM 941 N N . PHE A 1 123 ? -5.556 -5.872 4.122 1.00 97.75 123 PHE A N 1
ATOM 942 C CA . PHE A 1 123 ? -4.631 -5.278 3.157 1.00 97.75 123 PHE A CA 1
ATOM 943 C C . PHE A 1 123 ? -3.161 -5.479 3.553 1.00 97.75 123 PHE A C 1
ATOM 945 O O . PHE A 1 123 ? -2.339 -5.811 2.706 1.00 97.75 123 PHE A O 1
ATOM 952 N N . TYR A 1 124 ? -2.828 -5.343 4.840 1.00 98.00 124 TYR A N 1
ATOM 953 C CA . TYR A 1 124 ? -1.493 -5.638 5.359 1.00 98.00 124 TYR A CA 1
ATOM 954 C C . TYR A 1 124 ? -1.073 -7.077 5.026 1.00 98.00 124 TYR A C 1
ATOM 956 O O . TYR A 1 124 ? 0.022 -7.293 4.509 1.00 98.00 124 TYR A O 1
ATOM 964 N N . GLN A 1 125 ? -1.951 -8.051 5.286 1.00 97.88 125 GLN A N 1
ATOM 965 C CA . GLN A 1 125 ? -1.692 -9.460 4.982 1.00 97.88 125 GLN A CA 1
ATOM 966 C C . GLN A 1 125 ? -1.529 -9.695 3.480 1.00 97.88 125 GLN A C 1
ATOM 968 O O . GLN A 1 125 ? -0.628 -10.422 3.074 1.00 97.88 125 GLN A O 1
ATOM 973 N N . ASP A 1 126 ? -2.355 -9.052 2.654 1.00 96.31 126 ASP A N 1
ATOM 974 C CA . ASP A 1 126 ? -2.234 -9.132 1.201 1.00 96.31 126 ASP A CA 1
ATOM 975 C C . ASP A 1 126 ? -0.873 -8.621 0.719 1.00 96.31 126 ASP A C 1
ATOM 977 O O . ASP A 1 126 ? -0.219 -9.303 -0.069 1.00 96.31 126 ASP A O 1
ATOM 981 N N . VAL A 1 127 ? -0.410 -7.470 1.213 1.00 95.31 127 VAL A N 1
ATOM 982 C CA . VAL A 1 127 ? 0.915 -6.931 0.866 1.00 95.31 127 VAL A CA 1
ATOM 983 C C . VAL A 1 127 ? 2.023 -7.878 1.339 1.00 95.31 127 VAL A C 1
ATOM 985 O O . VAL A 1 127 ? 2.909 -8.227 0.563 1.00 95.31 127 VAL A O 1
ATOM 988 N N . GLU A 1 128 ? 1.956 -8.353 2.583 1.00 95.25 128 GLU A N 1
ATOM 989 C CA . GLU A 1 128 ? 2.983 -9.219 3.176 1.00 95.25 128 GLU A CA 1
ATOM 990 C C . GLU A 1 128 ? 3.059 -10.612 2.528 1.00 95.25 128 GLU A C 1
ATOM 992 O O . GLU A 1 128 ? 4.129 -11.218 2.467 1.00 95.25 128 GLU A O 1
ATOM 997 N N . GLN A 1 129 ? 1.943 -11.140 2.025 1.00 94.81 129 GLN A N 1
ATOM 998 C CA . GLN A 1 129 ? 1.901 -12.466 1.407 1.00 94.81 129 GLN A CA 1
ATOM 999 C C . GLN A 1 129 ? 2.126 -12.414 -0.098 1.00 94.81 129 GLN A C 1
ATOM 1001 O O . GLN A 1 129 ? 2.821 -13.266 -0.650 1.00 94.81 129 GLN A O 1
ATOM 1006 N N . LYS A 1 130 ? 1.510 -11.441 -0.775 1.00 94.19 130 LYS A N 1
ATOM 1007 C CA . LYS A 1 130 ? 1.480 -11.402 -2.237 1.00 94.19 130 LYS A CA 1
ATOM 1008 C C . LYS A 1 130 ? 2.590 -10.543 -2.806 1.00 94.19 130 LYS A C 1
ATOM 1010 O O . LYS A 1 130 ? 2.965 -10.800 -3.941 1.00 94.19 130 LYS A O 1
ATOM 1015 N N . TRP A 1 131 ? 3.075 -9.531 -2.083 1.00 94.12 131 TRP A N 1
ATOM 1016 C CA . TRP A 1 131 ? 3.976 -8.487 -2.598 1.00 94.12 131 TRP A CA 1
ATOM 1017 C C . TRP A 1 131 ? 5.334 -8.452 -1.872 1.00 94.12 131 TRP A C 1
ATOM 1019 O O . TRP A 1 131 ? 6.049 -7.457 -1.918 1.00 94.12 131 TRP A O 1
ATOM 1029 N N . ASN A 1 132 ? 5.728 -9.543 -1.215 1.00 91.31 132 ASN A N 1
ATOM 1030 C CA . ASN A 1 132 ? 6.968 -9.613 -0.431 1.00 91.31 132 ASN A CA 1
ATOM 1031 C C . ASN A 1 132 ? 8.242 -9.885 -1.244 1.00 91.31 132 ASN A C 1
ATOM 1033 O O . ASN A 1 132 ? 9.332 -9.941 -0.676 1.00 91.31 132 ASN A O 1
ATOM 1037 N N . THR A 1 133 ? 8.130 -10.064 -2.561 1.00 93.06 133 THR A N 1
ATOM 1038 C CA . THR A 1 133 ? 9.287 -10.209 -3.451 1.00 93.06 133 THR A CA 1
ATOM 1039 C C . THR A 1 133 ? 9.273 -9.155 -4.550 1.00 93.06 133 THR A C 1
ATOM 1041 O O . THR A 1 133 ? 8.220 -8.707 -5.009 1.00 93.06 133 THR A O 1
ATOM 1044 N N . HIS A 1 134 ? 10.450 -8.815 -5.078 1.00 92.12 134 HIS A N 1
ATOM 1045 C CA . HIS A 1 134 ? 10.534 -7.926 -6.243 1.00 92.12 134 HIS A CA 1
ATOM 1046 C C . HIS A 1 134 ? 9.802 -8.494 -7.460 1.00 92.12 134 HIS A C 1
ATOM 1048 O O . HIS A 1 134 ? 9.227 -7.735 -8.232 1.00 92.12 134 HIS A O 1
ATOM 1054 N N . ALA A 1 135 ? 9.781 -9.821 -7.627 1.00 91.81 135 ALA A N 1
ATOM 1055 C CA . ALA A 1 135 ? 9.099 -10.474 -8.741 1.00 91.81 135 ALA A CA 1
ATOM 1056 C C . ALA A 1 135 ? 7.577 -10.260 -8.699 1.00 91.81 135 ALA A C 1
ATOM 1058 O O . ALA A 1 135 ? 6.969 -10.019 -9.740 1.00 91.81 135 ALA A O 1
ATOM 1059 N N . SER A 1 136 ? 6.979 -10.287 -7.506 1.00 92.44 136 SER A N 1
ATOM 1060 C CA . SER A 1 136 ? 5.559 -9.980 -7.308 1.00 92.44 136 SER A CA 1
ATOM 1061 C C . SER A 1 136 ? 5.219 -8.492 -7.416 1.00 92.44 136 SER A C 1
ATOM 1063 O O . SER A 1 136 ? 4.059 -8.146 -7.611 1.00 92.44 136 SER A O 1
ATOM 1065 N N . CYS A 1 137 ? 6.222 -7.618 -7.319 1.00 92.94 137 CYS A N 1
ATOM 1066 C CA . CYS A 1 137 ? 6.058 -6.165 -7.341 1.00 92.94 137 CYS A CA 1
ATOM 1067 C C . CYS A 1 137 ? 6.438 -5.532 -8.680 1.00 92.94 137 CYS A C 1
ATOM 1069 O O . CYS A 1 137 ? 6.576 -4.314 -8.757 1.00 92.94 137 CYS A O 1
ATOM 1071 N N . VAL A 1 138 ? 6.636 -6.314 -9.746 1.00 94.31 138 VAL A N 1
ATOM 1072 C CA . VAL A 1 138 ? 6.950 -5.751 -11.065 1.00 94.31 138 VAL A CA 1
ATOM 1073 C C . VAL A 1 138 ? 5.726 -5.018 -11.614 1.00 94.31 138 VAL A C 1
ATOM 1075 O O . VAL A 1 138 ? 4.746 -5.640 -12.016 1.00 94.31 138 VAL A O 1
ATOM 1078 N N . LEU A 1 139 ? 5.814 -3.690 -11.693 1.00 92.88 139 LEU A N 1
ATOM 1079 C CA . LEU A 1 139 ? 4.802 -2.842 -12.323 1.00 92.88 139 LEU A CA 1
ATOM 1080 C C . LEU A 1 139 ? 4.873 -2.935 -13.851 1.00 92.88 139 LEU A C 1
ATOM 1082 O O . LEU A 1 139 ? 3.863 -2.896 -14.550 1.00 92.88 139 LEU A O 1
ATOM 1086 N N . GLY A 1 140 ? 6.087 -3.054 -14.385 1.00 93.44 140 GLY A N 1
ATOM 1087 C CA . GLY A 1 140 ? 6.319 -3.108 -15.818 1.00 93.44 140 GLY A CA 1
ATOM 1088 C C . GLY A 1 140 ? 7.798 -3.168 -16.160 1.00 93.44 140 GLY A C 1
ATOM 1089 O O . GLY A 1 140 ? 8.636 -3.561 -15.350 1.00 93.44 140 GLY A O 1
ATOM 1090 N N . HIS A 1 141 ? 8.125 -2.785 -17.388 1.00 94.25 141 HIS A N 1
ATOM 1091 C CA . HIS A 1 141 ? 9.504 -2.697 -17.846 1.00 94.25 141 HIS A CA 1
ATOM 1092 C C . HIS A 1 141 ? 9.702 -1.477 -18.735 1.00 94.25 141 HIS A C 1
ATOM 1094 O O . HIS A 1 141 ? 8.765 -1.011 -19.385 1.00 94.25 141 HIS A O 1
ATOM 1100 N N . VAL A 1 142 ? 10.937 -0.988 -18.792 1.00 94.06 142 VAL A N 1
ATOM 1101 C CA . VAL A 1 142 ? 11.295 0.134 -19.658 1.00 94.06 142 VAL A CA 1
ATOM 1102 C C . VAL A 1 142 ? 11.143 -0.280 -21.118 1.00 94.06 142 VAL A C 1
ATOM 1104 O O . VAL A 1 142 ? 11.761 -1.247 -21.570 1.00 94.06 142 VAL A O 1
ATOM 1107 N N . ALA A 1 143 ? 10.336 0.472 -21.862 1.00 93.69 143 ALA A N 1
ATOM 1108 C CA . ALA A 1 143 ? 10.257 0.357 -23.315 1.00 93.69 143 ALA A CA 1
ATOM 1109 C C . ALA A 1 143 ? 11.307 1.247 -23.998 1.00 93.69 143 ALA A C 1
ATOM 1111 O O . ALA A 1 143 ? 11.991 0.807 -24.922 1.00 93.69 143 ALA A O 1
ATOM 1112 N N . PHE A 1 144 ? 11.454 2.481 -23.512 1.00 93.50 144 PHE A N 1
ATOM 1113 C CA . PHE A 1 144 ? 12.322 3.503 -24.082 1.00 93.50 144 PHE A CA 1
ATOM 1114 C C . PHE A 1 144 ? 12.771 4.495 -23.001 1.00 93.50 144 PHE A C 1
ATOM 1116 O O . PHE A 1 144 ? 11.991 4.837 -22.117 1.00 93.50 144 PHE A O 1
ATOM 1123 N N . SER A 1 145 ? 14.016 4.961 -23.079 1.00 93.06 145 SER A N 1
ATOM 1124 C CA . SER A 1 145 ? 14.538 6.070 -22.281 1.00 93.06 145 SER A CA 1
ATOM 1125 C C . SER A 1 145 ? 15.624 6.807 -23.073 1.00 93.06 145 SER A C 1
ATOM 1127 O O . SER A 1 145 ? 16.685 6.227 -23.328 1.00 93.06 145 SER A O 1
ATOM 1129 N N . PRO A 1 146 ? 15.438 8.092 -23.416 1.00 91.31 146 PRO A N 1
ATOM 1130 C CA . PRO A 1 146 ? 16.476 8.869 -24.087 1.00 91.31 146 PRO A CA 1
ATOM 1131 C C . PRO A 1 146 ? 17.680 9.112 -23.160 1.00 91.31 146 PRO A C 1
ATOM 1133 O O . PRO A 1 146 ? 17.573 9.012 -21.936 1.00 91.31 146 PRO A O 1
ATOM 1136 N N . SER A 1 147 ? 18.842 9.443 -23.729 1.00 87.50 147 SER A N 1
ATOM 1137 C CA . SER A 1 147 ? 19.940 10.054 -22.963 1.00 87.50 147 SER A CA 1
ATOM 1138 C C . SER A 1 147 ? 19.611 11.517 -22.672 1.00 87.50 147 SER A C 1
ATOM 1140 O O . SER A 1 147 ? 19.068 12.198 -23.542 1.00 87.50 147 SER A O 1
ATOM 1142 N N . HIS A 1 148 ? 19.998 12.039 -21.511 1.00 75.94 148 HIS A N 1
ATOM 1143 C CA . HIS A 1 148 ? 19.892 13.477 -21.245 1.00 75.94 148 HIS A CA 1
ATOM 1144 C C . HIS A 1 148 ? 21.210 14.178 -21.594 1.00 75.94 148 HIS A C 1
ATOM 1146 O O . HIS A 1 148 ? 22.266 13.779 -21.121 1.00 75.94 148 HIS A O 1
ATOM 1152 N N . GLN A 1 149 ? 21.194 15.235 -22.400 1.00 68.44 149 GLN A N 1
ATOM 1153 C CA . GLN A 1 149 ? 22.384 16.075 -22.546 1.00 68.44 149 GLN A CA 1
ATOM 1154 C C . GLN A 1 149 ? 22.417 17.085 -21.398 1.00 68.44 149 GLN A C 1
ATOM 1156 O O . GLN A 1 149 ? 21.552 17.952 -21.314 1.00 68.44 149 GLN A O 1
ATOM 1161 N N . LEU A 1 150 ? 23.424 17.000 -20.526 1.00 59.12 150 LEU A N 1
ATOM 1162 C CA . LEU A 1 150 ? 23.759 18.116 -19.644 1.00 59.12 150 LEU A CA 1
ATOM 1163 C C . LEU A 1 150 ? 24.408 19.202 -20.513 1.00 59.12 150 LEU A C 1
ATOM 1165 O O . LEU A 1 150 ? 25.596 19.129 -20.826 1.00 59.12 150 LEU A O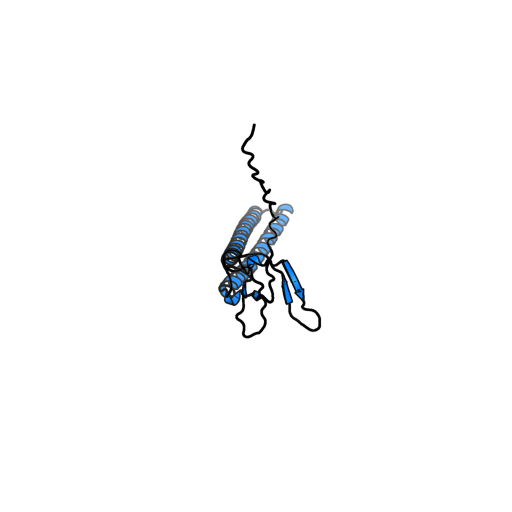 1
ATOM 1169 N N . GLN A 1 151 ? 23.630 20.194 -20.953 1.00 49.22 151 GLN A N 1
ATOM 1170 C CA . GLN A 1 151 ? 24.206 21.418 -21.506 1.00 49.22 151 GLN A CA 1
ATOM 1171 C C . GLN A 1 151 ? 24.845 22.204 -20.359 1.00 49.22 151 GLN A C 1
ATOM 1173 O O . GLN A 1 151 ? 24.191 22.999 -19.691 1.00 49.22 151 GLN A O 1
ATOM 1178 N N . TYR A 1 152 ? 26.137 21.992 -20.118 1.00 47.12 152 TYR A N 1
ATOM 1179 C CA . TYR A 1 152 ? 26.909 22.968 -19.359 1.00 47.12 152 TYR A CA 1
ATOM 1180 C C . TYR A 1 152 ? 27.055 24.234 -20.215 1.00 47.12 152 TYR A C 1
ATOM 1182 O O . TYR A 1 152 ? 27.469 24.125 -21.378 1.00 47.12 152 TYR A O 1
ATOM 1190 N N . PRO A 1 153 ? 26.767 25.437 -19.684 1.00 46.53 153 PRO A N 1
ATOM 1191 C CA . PRO A 1 153 ? 27.150 26.659 -20.367 1.00 46.53 153 PRO A CA 1
ATOM 1192 C C . PRO A 1 153 ? 28.668 26.637 -20.556 1.00 46.53 153 PRO A C 1
ATOM 1194 O O . PRO A 1 153 ? 29.425 26.481 -19.595 1.00 46.53 153 PRO A O 1
ATOM 1197 N N . ARG A 1 154 ? 29.127 26.760 -21.809 1.00 45.66 154 ARG A N 1
ATOM 1198 C CA . ARG A 1 154 ? 30.550 26.929 -22.116 1.00 45.66 154 ARG A CA 1
ATOM 1199 C C . ARG A 1 154 ? 31.021 28.198 -21.414 1.00 45.66 154 ARG A C 1
ATOM 1201 O O . ARG A 1 154 ? 30.767 29.298 -21.894 1.00 45.66 154 ARG A O 1
ATOM 1208 N N . LEU A 1 155 ? 31.730 28.057 -20.297 1.00 49.78 155 LEU A N 1
ATOM 1209 C CA . LEU A 1 155 ? 32.529 29.151 -19.764 1.00 49.78 155 LEU A CA 1
ATOM 1210 C C . LEU A 1 155 ? 33.574 29.483 -20.831 1.00 49.78 155 LEU A C 1
ATOM 1212 O O . LEU A 1 155 ? 34.510 28.715 -21.061 1.00 49.78 155 LEU A O 1
ATOM 1216 N N . HIS A 1 156 ? 33.382 30.603 -21.528 1.00 46.12 156 HIS A N 1
ATOM 1217 C CA . HIS A 1 156 ? 34.394 31.169 -22.404 1.00 46.12 156 HIS A CA 1
ATOM 1218 C C . HIS A 1 156 ? 35.655 31.420 -21.570 1.00 46.12 156 HIS A C 1
ATOM 1220 O O . HIS A 1 156 ? 35.755 32.400 -20.835 1.00 46.12 156 HIS A O 1
ATOM 1226 N N . ARG A 1 157 ? 36.636 30.515 -21.677 1.00 43.41 157 ARG A N 1
ATOM 1227 C CA . ARG A 1 157 ? 38.011 30.776 -21.252 1.00 43.41 157 ARG A CA 1
ATOM 1228 C C . ARG A 1 157 ? 38.504 31.960 -22.075 1.00 43.41 157 ARG A C 1
ATOM 1230 O O . ARG A 1 157 ? 38.774 31.819 -23.265 1.00 43.41 157 ARG A O 1
ATOM 1237 N N . GLY A 1 158 ? 38.590 33.124 -21.439 1.00 41.91 158 GLY A N 1
ATOM 1238 C CA . GLY A 1 158 ? 39.230 34.296 -22.013 1.00 41.91 158 GLY A CA 1
ATOM 1239 C C . GLY A 1 158 ? 40.661 33.954 -22.417 1.00 41.91 158 GLY A C 1
ATOM 1240 O O . GLY A 1 158 ? 41.485 33.591 -21.576 1.00 41.91 158 GLY A O 1
ATOM 1241 N N . SER A 1 159 ? 40.951 34.071 -23.710 1.00 43.41 159 SER A N 1
ATOM 1242 C CA . SER A 1 159 ? 42.313 34.096 -24.229 1.00 43.41 159 SER A CA 1
ATOM 1243 C C . SER A 1 159 ? 43.057 35.275 -23.605 1.00 43.41 159 SER A C 1
ATOM 1245 O O . SER A 1 159 ? 42.902 36.417 -24.034 1.00 43.41 159 SER A O 1
ATOM 1247 N N . ARG A 1 160 ? 43.901 35.012 -22.603 1.00 43.16 160 ARG A N 1
ATOM 1248 C CA . ARG A 1 160 ? 44.988 35.934 -22.259 1.00 43.16 160 ARG A CA 1
ATOM 1249 C C . ARG A 1 160 ? 46.035 35.830 -23.357 1.00 43.16 160 ARG A C 1
ATOM 1251 O O . ARG A 1 160 ? 46.865 34.925 -23.358 1.00 43.16 160 ARG A O 1
ATOM 1258 N N . HIS A 1 161 ? 45.985 36.762 -24.301 1.00 42.84 161 HIS A N 1
ATOM 1259 C CA . HIS A 1 161 ? 47.099 36.990 -25.203 1.00 42.84 161 HIS A CA 1
ATOM 1260 C C . HIS A 1 161 ? 48.282 37.538 -24.402 1.00 42.84 161 HIS A C 1
ATOM 1262 O O . HIS A 1 161 ? 48.305 38.692 -23.980 1.00 42.84 161 HIS A O 1
ATOM 1268 N N . HIS A 1 162 ? 49.278 36.684 -24.204 1.00 47.59 162 HIS A N 1
ATOM 1269 C CA . HIS A 1 162 ? 50.612 37.083 -23.802 1.00 47.59 162 HIS A CA 1
ATOM 1270 C C . HIS A 1 162 ? 51.313 37.622 -25.060 1.00 47.59 162 HIS A C 1
ATOM 1272 O O . HIS A 1 162 ? 51.719 36.852 -25.928 1.00 47.59 162 HIS A O 1
ATOM 1278 N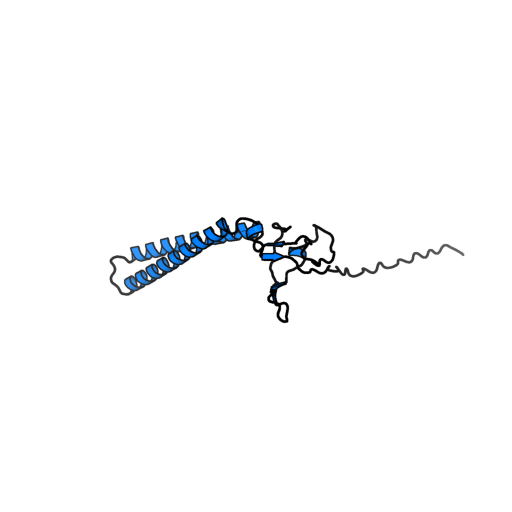 N . ARG A 1 163 ? 51.408 38.948 -25.208 1.00 44.00 163 ARG A N 1
ATOM 1279 C CA . ARG A 1 163 ? 52.371 39.571 -26.127 1.00 44.00 163 ARG A CA 1
ATOM 1280 C C . ARG A 1 163 ? 53.433 40.267 -25.300 1.00 44.00 163 ARG A C 1
ATOM 1282 O O . ARG A 1 163 ? 53.196 41.324 -24.725 1.00 44.00 163 ARG A O 1
ATOM 1289 N N . GLY A 1 164 ? 54.600 39.635 -25.251 1.00 46.69 164 GLY A N 1
ATOM 1290 C CA . GLY A 1 164 ? 55.822 40.280 -24.814 1.00 46.69 164 GLY A CA 1
ATOM 1291 C C . GLY A 1 164 ? 56.199 41.421 -25.757 1.00 46.69 164 GLY A C 1
ATOM 1292 O O . GLY A 1 164 ? 56.014 41.342 -26.972 1.00 46.69 164 GLY A O 1
ATOM 1293 N N . ARG A 1 165 ? 56.770 42.473 -25.181 1.00 40.66 165 ARG A N 1
ATOM 1294 C CA . ARG A 1 165 ? 57.652 43.400 -25.885 1.00 40.66 165 ARG A CA 1
ATOM 1295 C C . ARG A 1 165 ? 58.902 43.577 -25.035 1.00 40.66 165 ARG A C 1
ATOM 1297 O O . ARG A 1 165 ? 58.846 44.154 -23.955 1.00 40.66 165 ARG A O 1
ATOM 1304 N N . ARG A 1 166 ? 60.018 43.046 -25.537 1.00 45.66 166 ARG A N 1
ATOM 1305 C CA . ARG A 1 166 ? 61.369 43.481 -25.184 1.00 45.66 166 ARG A CA 1
ATOM 1306 C C . ARG A 1 166 ? 61.856 44.464 -26.258 1.00 45.66 166 ARG A C 1
ATOM 1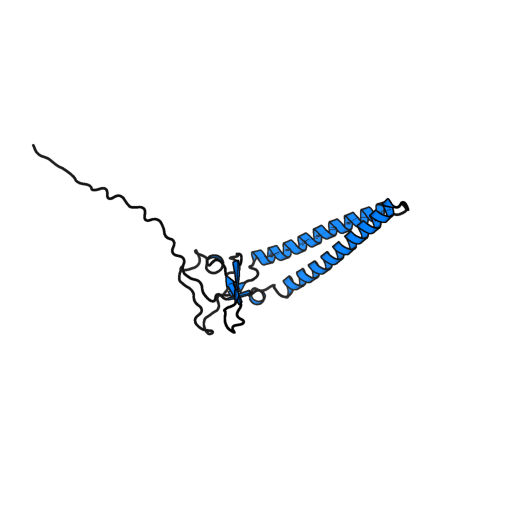308 O O . ARG A 1 166 ? 61.878 44.101 -27.426 1.00 45.66 166 ARG A O 1
ATOM 1315 N N . GLN A 1 167 ? 62.288 45.623 -25.757 1.00 42.75 167 GLN A N 1
ATOM 1316 C CA . GLN A 1 167 ? 63.450 46.453 -26.122 1.00 42.75 167 GLN A CA 1
ATOM 1317 C C . GLN A 1 167 ? 63.512 47.352 -27.377 1.00 42.75 167 GLN A C 1
ATOM 1319 O O . GLN A 1 167 ? 63.028 47.010 -28.451 1.00 42.75 167 GLN A O 1
ATOM 1324 N N . GLN A 1 168 ? 64.326 48.404 -27.146 1.00 42.31 168 GLN A N 1
ATOM 1325 C CA . GLN A 1 168 ? 65.074 49.339 -28.012 1.00 42.31 168 GLN A CA 1
ATOM 1326 C C . GLN A 1 168 ? 64.330 50.660 -28.298 1.00 42.31 168 GLN A C 1
ATOM 1328 O O . GLN A 1 168 ? 63.197 50.618 -28.764 1.00 42.31 168 GLN A O 1
ATOM 1333 N N . HIS A 1 169 ? 64.844 51.860 -27.989 1.00 42.31 169 HIS A N 1
ATOM 1334 C CA . HIS A 1 169 ? 66.202 52.357 -27.693 1.00 42.31 169 HIS A CA 1
ATOM 1335 C C . HIS A 1 169 ? 66.234 53.256 -26.448 1.00 42.31 169 HIS A C 1
ATOM 1337 O O . HIS A 1 169 ? 65.187 53.872 -26.150 1.00 42.31 169 HIS A O 1
#

Organism: NCBI:txid153913

Sequence (169 aa):
MASPDIEGTGGFFMTKGGDSKKLLLDTARHVVFPTDKGPNTMFERKSESQPRVNVLLLGDTSYQELLASIRTRIRRLGIIVEHEERLAKAAEGKDDQVSREAREDAQRAVDDANKTIGALSAFYQDVEQKWNTHASCVLGHVAFSPSHQLQYPRLHRGSRHHRGRRQQH

Secondary structure (DSSP, 8-state):
---TT----EEEEEE-SSS---EEEEE-HHHHS-TTSS----EE--STTSPP-EEESS-HHHHHHHHHHHHHHHHHHHHHHHHHHHHHHHHTT--SHHHHHHHHHHHHHHHHHHHHHHHHHHHHHHHHHHSSSTTTTEEEE-SEEPPP---------------------

Foldseek 3Di:
DEDLVADDDFDDWDAPDDPGPDIDTHDDPCSQVPPVRDDLAKDADPDPPDDFSFDFQHRPVRLVVLLVVLVVLLVVLVVLLVVLVVLLVVLPPPPDPVSVVSNVVSVVSNVVSVVSSVVSVVVSVCCVPQVVDRVSGGPDTDRIDHGDDPPDPPPPPDPPDDDDDDDDD

Radius of gyration: 30.15 Å; chains: 1; bounding box: 97×65×66 Å